Protein AF-A0A535E006-F1 (afdb_monomer)

Foldseek 3Di:
DVPDCLLVVLQVQLVCVVVVNDALVSLQVSLVSLQVVLPPDDFLSNLSSQLSSLSSNCSVPVVSPLSNLLSNLRSQLRPDDPPCNLVSLVVSLVVVLVPDDPVCSVVVLVVCVVCVVVSVVSNPD

Radius of gyration: 14.31 Å; Cα contacts (8 Å, |Δi|>4): 179; chains: 1; bounding box: 31×36×36 Å

Mean predicted aligned error: 2.46 Å

Solvent-accessible surface area (backbone atoms only — not comparable to full-atom values): 6166 Å² total; per-residue (Å²): 110,96,84,54,58,42,30,59,47,4,48,52,36,31,54,35,36,77,71,66,75,49,53,47,68,59,15,36,50,31,10,52,45,4,43,59,65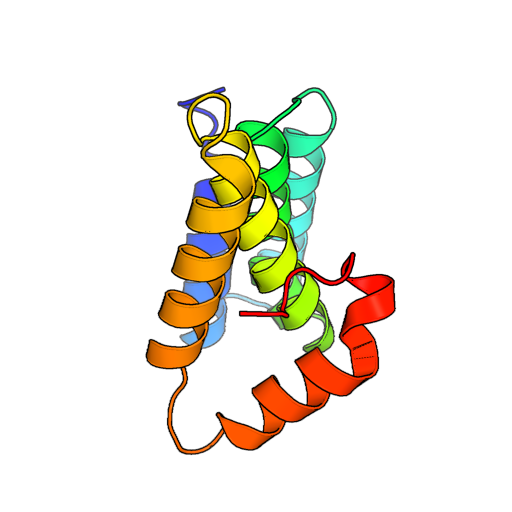,19,67,88,48,62,62,25,66,17,24,42,15,39,10,22,11,22,48,3,30,29,64,72,44,66,79,26,47,60,50,18,55,40,24,40,25,49,13,41,24,49,65,38,59,91,94,35,27,68,60,37,18,28,51,45,37,47,52,54,59,72,68,46,56,78,94,50,36,67,62,52,52,51,49,46,66,76,47,20,75,88,45,73,54,51,73,74,92

pLDDT: mean 97.1, std 3.06, range [76.81, 98.75]

Sequence (125 aa):
QPEDPRPRQAIEQVRAWVRREITMTQARNAAGHANAAARDLSGAARHAAYAAGQAAAVAHVAAHELGAAAYAIKAARAAAPEGGREIAGRLECRWQHDQLPDAIRELVLDDQRLRNDICWSVFDC

Structure (mmCIF, N/CA/C/O backbone):
data_AF-A0A535E006-F1
#
_entry.id   AF-A0A535E006-F1
#
loop_
_atom_site.group_PDB
_atom_site.id
_atom_site.type_symbol
_atom_site.label_atom_id
_atom_site.label_alt_id
_atom_site.label_comp_id
_atom_site.label_asym_id
_atom_site.label_entity_id
_atom_site.label_seq_id
_atom_site.pdbx_PDB_ins_code
_atom_site.Cartn_x
_atom_site.Cartn_y
_atom_site.Cartn_z
_atom_site.occupancy
_atom_site.B_iso_or_equiv
_atom_site.auth_seq_id
_atom_site.auth_comp_id
_atom_site.auth_asym_id
_atom_site.auth_atom_id
_atom_site.pdbx_PDB_model_num
ATOM 1 N N . GLN A 1 1 ? 0.538 15.955 5.932 1.00 76.81 1 GLN A N 1
ATOM 2 C CA . GLN A 1 1 ? -0.557 16.953 5.848 1.00 76.81 1 GLN A CA 1
ATOM 3 C C . GLN A 1 1 ? -1.405 16.640 4.613 1.00 76.81 1 GLN A C 1
ATOM 5 O O . GLN A 1 1 ? -0.875 15.950 3.751 1.00 76.81 1 GLN A O 1
ATOM 10 N N . PRO A 1 2 ? -2.675 17.078 4.517 1.00 77.00 2 PRO A N 1
ATOM 11 C CA . PRO A 1 2 ? -3.555 16.744 3.384 1.00 77.00 2 PRO A CA 1
ATOM 12 C C . PRO A 1 2 ? -2.987 17.126 2.008 1.00 77.00 2 PRO A C 1
ATOM 14 O O . PRO A 1 2 ? -3.139 16.373 1.054 1.00 77.00 2 PRO A O 1
ATOM 17 N N . GLU A 1 3 ? -2.253 18.239 1.949 1.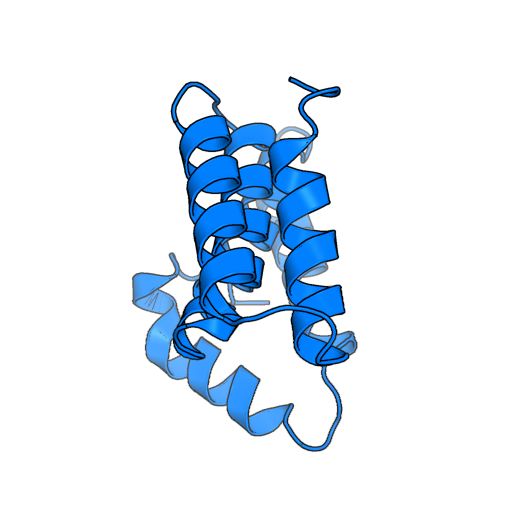00 89.00 3 GLU A N 1
ATOM 18 C CA . GLU A 1 3 ? -1.636 18.773 0.725 1.00 89.00 3 GLU A CA 1
ATOM 19 C C . GLU A 1 3 ? -0.208 18.261 0.474 1.00 89.00 3 GLU A C 1
ATOM 21 O O . GLU A 1 3 ? 0.471 18.732 -0.434 1.00 89.00 3 GLU A O 1
ATOM 26 N N . ASP A 1 4 ? 0.292 17.316 1.279 1.00 94.25 4 ASP A N 1
ATOM 27 C CA . ASP A 1 4 ? 1.617 16.740 1.049 1.00 94.25 4 ASP A CA 1
ATOM 28 C C . ASP A 1 4 ? 1.587 15.874 -0.220 1.00 94.25 4 ASP A C 1
ATOM 30 O O . ASP A 1 4 ? 0.896 14.848 -0.241 1.00 94.25 4 ASP A O 1
ATOM 34 N N . PRO A 1 5 ? 2.328 16.234 -1.281 1.00 96.62 5 PRO A N 1
ATOM 35 C CA . PRO A 1 5 ? 2.217 15.531 -2.548 1.00 96.62 5 PRO A CA 1
ATOM 36 C C . PRO A 1 5 ? 2.938 14.179 -2.527 1.00 96.62 5 PRO A C 1
ATOM 38 O O . PRO A 1 5 ? 2.678 13.348 -3.395 1.00 96.62 5 PRO A O 1
ATOM 41 N N . ARG A 1 6 ? 3.832 13.923 -1.559 1.00 98.00 6 ARG A N 1
ATOM 42 C CA . ARG A 1 6 ? 4.756 12.775 -1.590 1.00 98.00 6 ARG A CA 1
ATOM 43 C C . ARG A 1 6 ? 4.044 11.413 -1.658 1.00 98.00 6 ARG A C 1
ATOM 45 O O . ARG A 1 6 ? 4.457 10.600 -2.486 1.00 98.00 6 ARG A O 1
ATOM 52 N N . PRO A 1 7 ? 2.969 11.130 -0.887 1.00 97.75 7 PRO A N 1
ATOM 53 C CA . PRO A 1 7 ? 2.225 9.875 -1.033 1.00 97.75 7 PRO A CA 1
ATOM 54 C C . PRO A 1 7 ? 1.552 9.730 -2.404 1.00 97.75 7 PRO A C 1
ATOM 56 O O . PRO A 1 7 ? 1.633 8.670 -3.020 1.00 97.75 7 PRO A O 1
ATOM 59 N N . ARG A 1 8 ? 0.923 10.796 -2.920 1.00 97.62 8 ARG A N 1
ATOM 60 C CA . ARG A 1 8 ? 0.274 10.766 -4.241 1.00 97.62 8 ARG A CA 1
ATOM 61 C C . ARG A 1 8 ? 1.298 10.535 -5.351 1.00 97.62 8 ARG A C 1
ATOM 63 O O . ARG A 1 8 ? 1.100 9.659 -6.188 1.00 97.62 8 ARG A O 1
ATOM 70 N N . GLN A 1 9 ? 2.421 11.246 -5.290 1.00 98.31 9 GLN A N 1
ATOM 71 C CA . GLN A 1 9 ? 3.533 11.083 -6.220 1.00 98.31 9 GLN A CA 1
ATOM 72 C C . GLN A 1 9 ? 4.084 9.655 -6.201 1.00 98.31 9 GLN A C 1
ATOM 74 O O . GLN A 1 9 ? 4.374 9.118 -7.259 1.00 98.31 9 GLN A O 1
ATOM 79 N N . ALA A 1 10 ? 4.189 8.990 -5.046 1.00 98.62 10 ALA A N 1
ATOM 80 C CA . ALA A 1 10 ? 4.618 7.590 -5.007 1.00 98.62 10 ALA A CA 1
ATOM 81 C C . ALA A 1 10 ? 3.678 6.665 -5.812 1.00 98.62 10 ALA A C 1
ATOM 83 O O . ALA A 1 10 ? 4.152 5.847 -6.603 1.00 98.62 10 ALA A O 1
ATOM 84 N N . ILE A 1 11 ? 2.356 6.848 -5.698 1.00 98.44 11 ILE A N 1
ATOM 85 C CA . ILE A 1 11 ? 1.368 6.097 -6.497 1.00 98.44 11 ILE A CA 1
ATOM 86 C C . ILE A 1 11 ? 1.460 6.436 -7.993 1.00 98.44 11 ILE A C 1
ATOM 88 O O . ILE A 1 11 ? 1.346 5.559 -8.851 1.00 98.44 11 ILE A O 1
ATOM 92 N N . GLU A 1 12 ? 1.671 7.701 -8.339 1.00 98.56 12 GLU A N 1
ATOM 93 C CA . GLU A 1 12 ? 1.852 8.114 -9.734 1.00 98.56 12 GLU A CA 1
ATOM 94 C C . GLU A 1 12 ? 3.121 7.499 -10.338 1.00 98.56 12 GLU A C 1
ATOM 96 O O . GLU A 1 12 ? 3.080 6.969 -11.450 1.00 98.56 12 GLU A O 1
ATOM 101 N N . GLN A 1 13 ? 4.221 7.493 -9.583 1.00 98.56 13 GLN A N 1
ATOM 102 C CA . GLN A 1 13 ? 5.515 6.974 -10.021 1.00 98.56 13 GLN A CA 1
ATOM 103 C C . GLN A 1 13 ? 5.492 5.449 -10.174 1.00 98.56 13 GLN A C 1
ATOM 105 O O . GLN A 1 13 ? 5.987 4.945 -11.178 1.00 98.56 13 GLN A O 1
ATOM 110 N N . VAL A 1 14 ? 4.852 4.687 -9.273 1.00 98.44 14 VAL A N 1
ATOM 111 C CA . VAL A 1 14 ? 4.709 3.232 -9.497 1.00 98.44 14 VAL A CA 1
ATOM 112 C C . VAL A 1 14 ? 3.899 2.934 -10.756 1.00 98.44 14 VAL A C 1
ATOM 114 O O . VAL A 1 14 ? 4.268 2.061 -11.537 1.00 98.44 14 VAL A O 1
ATOM 117 N N . ARG A 1 15 ? 2.832 3.699 -11.016 1.00 98.44 15 ARG A N 1
ATOM 118 C CA . ARG A 1 15 ? 2.026 3.540 -12.233 1.00 98.44 15 ARG A CA 1
ATOM 119 C C . ARG A 1 15 ? 2.824 3.899 -13.490 1.00 98.44 15 ARG A C 1
ATOM 121 O O . ARG A 1 15 ? 2.712 3.196 -14.489 1.00 98.44 15 ARG A O 1
ATOM 128 N N . ALA A 1 16 ? 3.638 4.952 -13.441 1.00 98.69 16 ALA A N 1
ATOM 129 C CA . ALA A 1 16 ? 4.551 5.314 -14.525 1.00 98.69 16 ALA A CA 1
ATOM 130 C C . ALA A 1 16 ? 5.614 4.230 -14.767 1.00 98.69 16 ALA A C 1
ATOM 132 O O . ALA A 1 16 ? 5.915 3.896 -15.912 1.00 98.69 16 ALA A O 1
ATOM 133 N N . TRP A 1 17 ? 6.129 3.608 -13.703 1.00 98.56 17 TRP A N 1
ATOM 134 C CA . TRP A 1 17 ? 7.066 2.490 -13.813 1.00 98.56 17 TRP A CA 1
ATOM 135 C C . TRP A 1 17 ? 6.429 1.262 -14.475 1.00 98.56 17 TRP A C 1
ATOM 137 O O . TRP A 1 17 ? 7.027 0.691 -15.384 1.00 98.56 17 TRP A O 1
ATOM 147 N N . VAL A 1 18 ? 5.187 0.908 -14.115 1.00 97.69 18 VAL A N 1
ATOM 148 C CA . VAL A 1 18 ? 4.425 -0.168 -14.784 1.00 97.69 18 VAL A CA 1
ATOM 149 C C . VAL A 1 18 ? 4.264 0.111 -16.285 1.00 97.69 18 VAL A C 1
ATOM 151 O O . VAL A 1 18 ? 4.374 -0.805 -17.099 1.00 97.69 18 VAL A O 1
ATOM 154 N N . ARG A 1 19 ? 4.074 1.381 -16.670 1.00 98.50 19 ARG A N 1
ATOM 155 C CA . ARG A 1 19 ? 4.026 1.828 -18.076 1.00 98.50 19 ARG A CA 1
ATOM 156 C C . ARG A 1 19 ? 5.403 1.976 -18.741 1.00 98.50 19 ARG A C 1
ATOM 158 O O . ARG A 1 19 ? 5.464 2.320 -19.915 1.00 98.50 19 ARG A O 1
ATOM 165 N N . ARG A 1 20 ? 6.498 1.677 -18.030 1.00 98.31 20 ARG A N 1
ATOM 166 C CA . ARG A 1 20 ? 7.898 1.796 -18.487 1.00 98.31 20 ARG A CA 1
ATOM 167 C C . ARG A 1 20 ? 8.341 3.228 -18.820 1.00 98.31 20 ARG A C 1
ATOM 169 O O .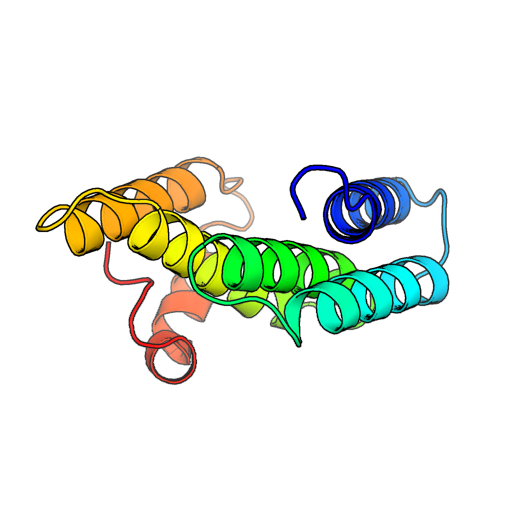 ARG A 1 20 ? 9.266 3.421 -19.601 1.00 98.31 20 ARG A O 1
ATOM 176 N N . GLU A 1 21 ? 7.709 4.228 -18.213 1.00 98.69 21 GLU A N 1
ATOM 177 C CA . GLU A 1 21 ? 8.014 5.654 -18.429 1.00 98.69 21 GLU A CA 1
ATOM 178 C C . GLU A 1 21 ? 9.184 6.148 -17.565 1.00 98.69 21 GLU A C 1
ATOM 180 O O . GLU A 1 21 ? 9.819 7.152 -17.880 1.00 98.69 21 GLU A O 1
ATOM 185 N N . ILE A 1 22 ? 9.473 5.446 -16.467 1.00 98.62 22 ILE A N 1
ATOM 186 C CA . ILE A 1 22 ? 10.536 5.788 -15.520 1.00 98.62 22 ILE A CA 1
ATOM 187 C C . ILE A 1 22 ? 11.349 4.551 -15.141 1.00 98.62 22 ILE A C 1
ATOM 189 O O . ILE A 1 22 ? 10.921 3.407 -15.299 1.00 98.62 22 ILE A O 1
ATOM 193 N N . THR A 1 23 ? 12.519 4.786 -14.560 1.00 98.69 23 THR A N 1
ATOM 194 C CA . THR A 1 23 ? 13.382 3.739 -14.008 1.00 98.69 23 THR A CA 1
ATOM 195 C C . THR A 1 23 ? 12.881 3.230 -12.655 1.00 98.69 23 THR A C 1
ATOM 197 O O . THR A 1 23 ? 12.207 3.941 -11.905 1.00 98.69 23 THR A O 1
ATOM 200 N N . MET A 1 24 ? 13.301 2.015 -12.286 1.00 98.31 24 MET A N 1
ATOM 201 C CA . MET A 1 24 ? 13.110 1.479 -10.931 1.00 98.31 24 MET A CA 1
ATOM 202 C C . MET A 1 24 ? 13.621 2.452 -9.858 1.00 98.31 24 MET A C 1
ATOM 204 O O . MET A 1 24 ? 12.936 2.699 -8.869 1.00 98.31 24 MET A O 1
ATOM 208 N N . THR A 1 25 ? 14.798 3.048 -10.069 1.00 98.62 25 THR A N 1
ATOM 209 C CA . THR A 1 25 ? 15.409 3.982 -9.114 1.00 98.62 25 THR A CA 1
ATOM 210 C C . THR A 1 25 ? 14.536 5.215 -8.880 1.00 98.62 25 THR A C 1
ATOM 212 O O . THR A 1 25 ? 14.394 5.646 -7.738 1.00 98.62 25 THR A O 1
ATOM 215 N N . GLN A 1 26 ? 13.902 5.764 -9.921 1.00 98.62 26 GLN A N 1
ATOM 216 C CA . GLN A 1 26 ? 12.969 6.888 -9.770 1.00 98.62 26 GLN A CA 1
ATOM 217 C C . GLN A 1 26 ? 11.746 6.502 -8.924 1.00 98.62 26 GLN A C 1
ATOM 219 O O . GLN A 1 26 ? 11.404 7.234 -7.993 1.00 98.62 26 GLN A O 1
ATOM 224 N N . ALA A 1 27 ? 11.147 5.330 -9.169 1.00 98.56 27 ALA A N 1
ATOM 225 C CA . ALA A 1 27 ? 10.050 4.814 -8.345 1.00 98.56 27 ALA A CA 1
ATOM 226 C C . ALA A 1 27 ? 10.482 4.595 -6.882 1.00 98.56 27 ALA A C 1
ATOM 228 O O . ALA A 1 27 ? 9.818 5.054 -5.951 1.00 98.56 27 ALA A O 1
ATOM 229 N N . ARG A 1 28 ? 11.650 3.978 -6.664 1.00 98.50 28 ARG A N 1
ATOM 230 C CA . ARG A 1 28 ? 12.210 3.741 -5.325 1.00 98.50 28 ARG A CA 1
ATOM 231 C C . ARG A 1 28 ? 12.512 5.041 -4.573 1.00 98.50 28 ARG A C 1
ATOM 233 O O . ARG A 1 28 ? 12.293 5.112 -3.365 1.00 98.50 28 ARG A O 1
ATOM 240 N N . ASN A 1 29 ? 12.984 6.080 -5.255 1.00 98.69 29 ASN A N 1
ATOM 241 C CA . ASN A 1 29 ? 13.199 7.385 -4.628 1.00 98.69 29 ASN A CA 1
ATOM 242 C C . ASN A 1 29 ? 11.869 8.006 -4.173 1.00 98.69 29 ASN A C 1
ATOM 244 O O . ASN A 1 29 ? 11.778 8.505 -3.051 1.00 98.69 29 ASN A O 1
ATOM 248 N N . ALA A 1 30 ? 10.813 7.899 -4.988 1.00 98.62 30 ALA A N 1
ATOM 249 C CA . ALA A 1 30 ? 9.472 8.335 -4.599 1.00 98.62 30 ALA A CA 1
ATOM 250 C C . ALA A 1 30 ? 8.934 7.553 -3.386 1.00 98.62 30 ALA A C 1
ATOM 252 O O . ALA A 1 30 ? 8.360 8.156 -2.476 1.00 98.62 30 ALA A O 1
ATOM 253 N N . ALA A 1 31 ? 9.205 6.244 -3.308 1.00 98.50 31 ALA A N 1
ATOM 254 C CA . ALA A 1 31 ? 8.920 5.440 -2.119 1.00 98.50 31 ALA A CA 1
ATOM 255 C C . ALA A 1 31 ? 9.606 6.005 -0.863 1.00 98.50 31 ALA A C 1
ATOM 257 O O . ALA A 1 31 ? 8.976 6.171 0.183 1.00 98.50 31 ALA A O 1
ATOM 258 N N . GLY A 1 32 ? 10.892 6.356 -0.973 1.00 98.44 32 GLY A N 1
ATOM 259 C CA . GLY A 1 32 ? 11.656 6.994 0.100 1.00 98.44 32 GLY A CA 1
ATOM 260 C C . GLY A 1 32 ? 11.039 8.314 0.570 1.00 98.44 32 GLY A C 1
ATOM 261 O O . GLY A 1 32 ? 10.923 8.542 1.775 1.00 98.44 32 GLY A O 1
ATOM 262 N N . HIS A 1 33 ? 10.577 9.155 -0.359 1.00 98.38 33 HIS A N 1
ATOM 263 C CA . HIS A 1 33 ? 9.904 10.414 -0.033 1.00 98.38 33 HIS A CA 1
ATOM 264 C C . HIS A 1 33 ? 8.572 10.203 0.698 1.00 98.38 33 HIS A C 1
ATOM 266 O O . HIS A 1 33 ? 8.323 10.879 1.699 1.00 98.38 33 HIS A O 1
ATOM 272 N N . ALA A 1 34 ? 7.738 9.256 0.256 1.00 98.12 34 ALA A N 1
ATOM 273 C CA . ALA A 1 34 ? 6.491 8.915 0.946 1.00 98.12 34 ALA A CA 1
ATOM 274 C C . ALA A 1 34 ? 6.753 8.350 2.355 1.00 98.12 34 ALA A C 1
ATOM 276 O O . ALA A 1 34 ? 6.115 8.765 3.323 1.00 98.12 34 ALA A O 1
ATOM 277 N N . ASN A 1 35 ? 7.768 7.494 2.506 1.00 97.75 35 ASN A N 1
ATOM 278 C CA . ASN A 1 35 ? 8.181 6.974 3.8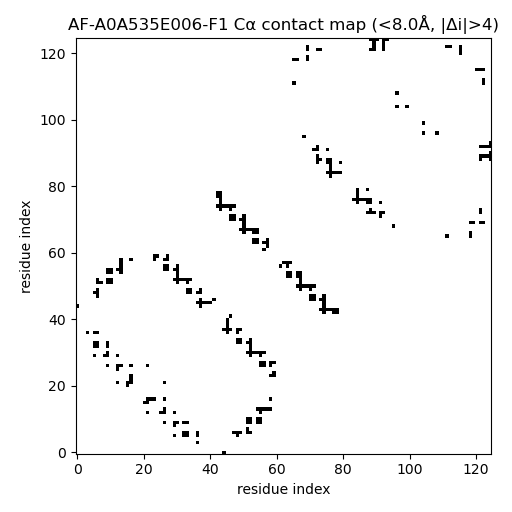11 1.00 97.75 35 ASN A CA 1
ATOM 279 C C . ASN A 1 35 ? 8.694 8.079 4.743 1.00 97.75 35 ASN A C 1
ATOM 281 O O . ASN A 1 35 ? 8.408 8.053 5.939 1.00 97.75 35 ASN A O 1
ATOM 285 N N . ALA A 1 36 ? 9.433 9.060 4.217 1.00 97.69 36 ALA A N 1
ATOM 286 C CA . ALA A 1 36 ? 9.860 10.227 4.982 1.00 97.69 36 ALA A CA 1
ATOM 287 C C . ALA A 1 36 ? 8.662 11.086 5.421 1.00 97.69 36 ALA A C 1
ATOM 289 O O . ALA A 1 36 ? 8.643 11.552 6.556 1.00 97.69 36 ALA A O 1
ATOM 290 N N . ALA A 1 37 ? 7.641 11.236 4.569 1.00 96.50 37 ALA A N 1
ATOM 291 C CA . ALA A 1 37 ? 6.403 11.943 4.906 1.00 96.50 37 ALA A CA 1
ATOM 292 C C . ALA A 1 37 ? 5.630 11.289 6.060 1.00 96.50 37 ALA A C 1
ATOM 294 O O . ALA A 1 37 ? 4.975 11.978 6.836 1.00 96.50 37 ALA A O 1
ATOM 295 N N . ALA A 1 38 ? 5.718 9.963 6.187 1.00 96.62 38 ALA A N 1
ATOM 296 C CA . ALA A 1 38 ? 5.024 9.200 7.218 1.00 96.62 38 ALA A CA 1
ATOM 297 C C . ALA A 1 38 ? 5.654 9.318 8.621 1.00 96.62 38 ALA A C 1
ATOM 299 O O . ALA A 1 38 ? 4.966 9.054 9.614 1.00 96.62 38 ALA A O 1
ATOM 300 N N . ARG A 1 39 ? 6.946 9.681 8.718 1.00 94.31 39 ARG A N 1
ATOM 301 C CA . ARG A 1 39 ? 7.742 9.595 9.962 1.00 94.31 39 ARG A CA 1
ATOM 302 C C . ARG A 1 39 ? 7.109 10.361 11.119 1.00 94.31 39 ARG A C 1
ATOM 304 O O . ARG A 1 39 ? 6.901 9.775 12.179 1.00 94.31 39 ARG A O 1
ATOM 311 N N . ASP A 1 40 ? 6.705 11.602 10.879 1.00 93.19 40 ASP A N 1
ATOM 312 C CA . ASP A 1 40 ? 6.219 12.504 11.932 1.00 93.19 40 ASP A CA 1
ATOM 313 C C . ASP A 1 40 ? 4.688 12.487 12.093 1.00 93.19 40 ASP A C 1
ATOM 315 O O . ASP A 1 40 ? 4.126 13.217 12.905 1.00 93.19 40 ASP A O 1
ATOM 319 N N . LEU A 1 41 ? 3.988 11.655 11.315 1.00 96.12 41 LEU A N 1
ATOM 320 C CA . LEU A 1 41 ? 2.528 11.540 11.350 1.00 96.12 41 LEU A CA 1
ATOM 321 C C . LEU A 1 41 ? 2.069 10.451 12.320 1.00 96.12 41 LEU A C 1
ATOM 323 O O . LEU A 1 41 ? 2.856 9.644 12.789 1.00 96.12 41 LEU A O 1
ATOM 327 N N . SER A 1 42 ? 0.770 10.362 12.583 1.00 96.50 42 SER A N 1
ATOM 328 C CA . SER A 1 42 ? 0.159 9.245 13.311 1.00 96.50 42 SER A CA 1
ATOM 329 C C . SER A 1 42 ? -1.177 8.849 12.669 1.00 96.50 42 SER A C 1
ATOM 331 O O . SER A 1 42 ? -1.664 9.518 11.752 1.00 96.50 42 SER A O 1
ATOM 333 N N . GLY A 1 43 ? -1.739 7.715 13.097 1.00 96.50 43 GLY A N 1
ATOM 334 C CA . GLY A 1 43 ? -3.042 7.231 12.630 1.00 96.50 43 GLY A CA 1
ATOM 335 C C . GLY A 1 43 ? -3.121 6.997 11.117 1.00 96.50 43 GLY A C 1
ATOM 336 O O . GLY A 1 43 ? -2.156 6.559 10.483 1.00 96.50 43 GLY A O 1
ATOM 337 N N . ALA A 1 44 ? -4.289 7.291 10.540 1.00 97.25 44 ALA A N 1
ATOM 338 C CA . ALA A 1 44 ? -4.603 7.003 9.142 1.00 97.25 44 ALA A CA 1
ATOM 339 C C . ALA A 1 44 ? -3.614 7.641 8.157 1.00 97.25 44 ALA A C 1
ATOM 341 O O . ALA A 1 44 ? -3.163 6.979 7.226 1.00 97.25 44 ALA A O 1
ATOM 342 N N . ALA A 1 45 ? -3.208 8.893 8.396 1.00 96.94 45 ALA A N 1
ATOM 343 C CA . ALA A 1 45 ? -2.301 9.613 7.505 1.00 96.94 45 ALA A CA 1
ATOM 344 C C . ALA A 1 45 ? -0.912 8.955 7.423 1.00 96.94 45 ALA A C 1
ATOM 346 O O . ALA A 1 45 ? -0.355 8.825 6.332 1.00 96.94 45 ALA A O 1
ATOM 347 N N . ARG A 1 46 ? -0.369 8.481 8.557 1.00 97.81 46 ARG A N 1
ATOM 348 C CA . ARG A 1 46 ? 0.897 7.727 8.583 1.00 97.81 46 ARG A CA 1
ATOM 349 C C . ARG A 1 46 ? 0.776 6.433 7.782 1.00 97.81 46 ARG A C 1
ATOM 351 O O . ARG A 1 46 ? 1.648 6.125 6.975 1.00 97.81 46 ARG A O 1
ATOM 358 N N . HIS A 1 47 ? -0.287 5.668 8.015 1.00 98.44 47 HIS A N 1
ATOM 359 C CA . HIS A 1 47 ? -0.477 4.379 7.355 1.00 98.44 47 HIS A CA 1
ATOM 360 C C . HIS A 1 47 ? -0.711 4.528 5.849 1.00 98.44 47 HIS A C 1
ATOM 362 O O . HIS A 1 47 ? -0.095 3.799 5.082 1.00 98.44 47 HIS A O 1
ATOM 368 N N . ALA A 1 48 ? -1.486 5.524 5.416 1.00 98.12 48 ALA A N 1
ATOM 369 C CA . ALA A 1 48 ? -1.680 5.818 3.998 1.00 98.12 48 ALA A CA 1
ATOM 370 C C . ALA A 1 48 ? -0.363 6.201 3.298 1.00 98.12 48 ALA A C 1
ATOM 372 O O . ALA A 1 48 ? -0.078 5.723 2.201 1.00 98.12 48 ALA A O 1
ATOM 373 N N . ALA A 1 49 ? 0.479 7.014 3.948 1.00 98.19 49 ALA A N 1
ATOM 374 C CA . ALA A 1 49 ? 1.789 7.376 3.411 1.00 98.19 49 ALA A CA 1
ATOM 375 C C . ALA A 1 49 ? 2.732 6.164 3.303 1.00 98.19 49 ALA A C 1
ATOM 377 O O . ALA A 1 49 ? 3.396 6.003 2.278 1.00 98.19 49 ALA A O 1
ATOM 378 N N . TYR A 1 50 ? 2.748 5.276 4.304 1.00 98.62 50 TYR A N 1
ATOM 379 C CA . TYR A 1 50 ? 3.495 4.019 4.208 1.00 98.62 50 TYR A CA 1
ATOM 380 C C . TYR A 1 50 ? 2.949 3.094 3.121 1.00 98.62 50 TYR A C 1
ATOM 382 O O . TYR A 1 50 ? 3.746 2.537 2.376 1.00 98.62 50 TYR A O 1
ATOM 390 N N . ALA A 1 51 ? 1.629 2.962 2.976 1.00 98.69 51 ALA A N 1
A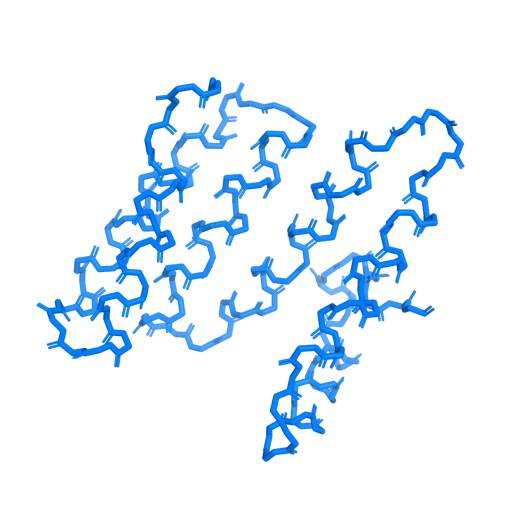TOM 391 C CA . ALA A 1 51 ? 1.027 2.147 1.921 1.00 98.69 51 ALA A CA 1
ATOM 392 C C . ALA A 1 51 ? 1.483 2.614 0.529 1.00 98.69 51 ALA A C 1
ATOM 394 O O . ALA A 1 51 ? 1.948 1.813 -0.280 1.00 98.69 51 ALA A O 1
ATOM 395 N N . ALA A 1 52 ? 1.448 3.928 0.283 1.00 98.62 52 ALA A N 1
ATOM 396 C CA . ALA A 1 52 ? 1.926 4.515 -0.965 1.00 98.62 52 ALA A CA 1
ATOM 397 C C . ALA A 1 52 ? 3.434 4.309 -1.184 1.00 98.62 52 ALA A C 1
ATOM 399 O O . ALA A 1 52 ? 3.865 3.989 -2.293 1.00 98.62 52 ALA A O 1
ATOM 400 N N . GLY A 1 53 ? 4.240 4.455 -0.127 1.00 98.62 53 GLY A N 1
ATOM 401 C CA . GLY A 1 53 ? 5.675 4.190 -0.183 1.00 98.62 53 GLY A CA 1
ATOM 402 C C . GLY A 1 53 ? 5.988 2.733 -0.529 1.00 98.62 53 GLY A C 1
ATOM 403 O O . GLY A 1 53 ? 6.805 2.470 -1.407 1.00 98.62 53 GLY A O 1
ATOM 404 N N . GLN A 1 54 ? 5.299 1.785 0.106 1.00 98.62 54 GLN A N 1
ATOM 405 C CA . GLN A 1 54 ? 5.440 0.356 -0.177 1.00 98.62 54 GLN A CA 1
ATOM 406 C C . GLN A 1 54 ? 5.027 0.025 -1.616 1.00 98.62 54 GLN A C 1
ATOM 408 O O . GLN A 1 54 ? 5.773 -0.652 -2.317 1.00 98.62 54 GLN A O 1
ATOM 413 N N . ALA A 1 55 ? 3.915 0.588 -2.104 1.00 98.62 55 ALA A N 1
ATOM 414 C CA . ALA A 1 55 ? 3.487 0.406 -3.489 1.00 98.62 55 ALA A CA 1
ATOM 415 C C . ALA A 1 55 ? 4.583 0.836 -4.480 1.00 98.62 55 ALA A C 1
ATOM 417 O O . ALA A 1 55 ? 4.935 0.082 -5.381 1.00 98.62 55 ALA A O 1
ATOM 418 N N . ALA A 1 56 ? 5.203 2.003 -4.278 1.00 98.62 56 ALA A N 1
ATOM 419 C CA . ALA A 1 56 ? 6.318 2.454 -5.114 1.00 98.62 56 ALA A CA 1
ATOM 420 C C . ALA A 1 56 ? 7.589 1.603 -4.988 1.00 98.62 56 ALA A C 1
ATOM 422 O O . ALA A 1 56 ? 8.334 1.461 -5.960 1.00 98.62 56 ALA A O 1
ATOM 423 N N . ALA A 1 57 ? 7.824 0.990 -3.829 1.00 98.56 57 ALA A N 1
ATOM 424 C CA . ALA A 1 57 ? 8.962 0.108 -3.608 1.00 98.56 57 ALA A CA 1
ATOM 425 C C . ALA A 1 57 ? 8.831 -1.260 -4.313 1.00 98.56 57 ALA A C 1
ATOM 427 O O . ALA A 1 57 ? 9.853 -1.923 -4.504 1.00 98.56 57 ALA A O 1
ATOM 428 N N . VAL A 1 58 ? 7.636 -1.651 -4.783 1.00 98.06 58 VAL A N 1
ATOM 429 C CA . VAL A 1 58 ? 7.425 -2.871 -5.596 1.00 98.06 58 VAL A CA 1
ATOM 430 C C . VAL A 1 58 ? 8.318 -2.889 -6.837 1.00 98.06 58 VAL A C 1
ATOM 432 O O . VAL A 1 58 ? 8.824 -3.945 -7.213 1.00 98.06 58 VAL A O 1
ATOM 435 N N . ALA A 1 59 ? 8.588 -1.719 -7.428 1.00 97.69 59 ALA A N 1
ATOM 436 C CA . ALA A 1 59 ? 9.494 -1.588 -8.568 1.00 97.69 59 ALA A CA 1
ATOM 437 C C . ALA A 1 59 ? 10.908 -2.125 -8.278 1.00 97.69 59 ALA A C 1
ATOM 439 O O . ALA A 1 59 ? 11.595 -2.581 -9.190 1.00 97.69 59 ALA A O 1
ATOM 440 N N . HIS A 1 60 ? 11.354 -2.046 -7.019 1.00 97.44 60 HIS A N 1
ATOM 441 C CA . HIS A 1 60 ? 12.645 -2.557 -6.565 1.00 97.44 60 HIS A CA 1
ATOM 442 C C . HIS A 1 60 ? 12.570 -4.048 -6.217 1.00 97.44 60 HIS A C 1
ATOM 444 O O . HIS A 1 60 ? 13.424 -4.807 -6.669 1.00 97.44 60 HIS A O 1
ATOM 450 N N . VAL A 1 61 ? 11.571 -4.462 -5.425 1.00 97.00 61 VAL A N 1
ATOM 451 C CA . VAL A 1 61 ? 11.349 -5.864 -5.027 1.00 97.00 61 VAL A CA 1
ATOM 452 C C . VAL A 1 61 ? 9.854 -6.122 -4.822 1.00 97.00 61 VAL A C 1
ATOM 454 O O . VAL A 1 61 ? 9.206 -5.425 -4.042 1.00 97.00 61 VAL A O 1
ATOM 457 N N . ALA A 1 62 ? 9.325 -7.175 -5.453 1.00 93.88 62 ALA A N 1
ATOM 458 C CA . ALA A 1 62 ? 7.895 -7.499 -5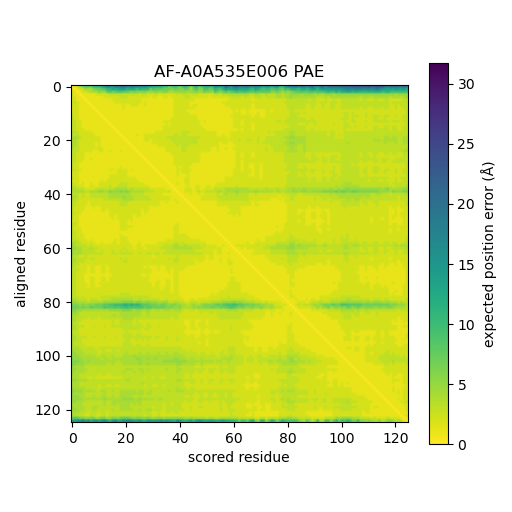.445 1.00 93.88 62 ALA A CA 1
ATOM 459 C C . ALA A 1 62 ? 7.294 -7.683 -4.039 1.00 93.88 62 ALA A C 1
ATOM 461 O O . ALA A 1 62 ? 6.160 -7.280 -3.818 1.00 93.88 62 ALA A O 1
ATOM 462 N N . ALA A 1 63 ? 8.067 -8.193 -3.072 1.00 94.12 63 ALA A N 1
ATOM 463 C CA . ALA A 1 63 ? 7.624 -8.442 -1.693 1.00 94.12 63 ALA A CA 1
ATOM 464 C C . ALA A 1 63 ? 7.093 -7.198 -0.945 1.00 94.12 63 ALA A C 1
ATOM 466 O O . ALA A 1 63 ? 6.471 -7.331 0.106 1.00 94.12 63 ALA A O 1
ATOM 467 N N . HIS A 1 64 ? 7.323 -5.987 -1.464 1.00 97.31 64 HIS A N 1
ATOM 468 C CA . HIS A 1 64 ? 6.707 -4.769 -0.939 1.00 97.31 64 HIS A CA 1
ATOM 469 C C . HIS A 1 64 ? 5.181 -4.701 -1.155 1.00 97.31 64 HIS A C 1
ATOM 471 O O . HIS A 1 64 ? 4.525 -3.872 -0.522 1.00 97.31 64 HIS A O 1
ATOM 477 N N . GLU A 1 65 ? 4.602 -5.568 -1.991 1.00 95.62 65 GLU A N 1
ATOM 478 C CA . GLU A 1 65 ? 3.153 -5.630 -2.225 1.00 95.62 65 GLU A CA 1
ATOM 479 C C . GLU A 1 65 ? 2.360 -5.914 -0.935 1.00 95.62 65 GLU A C 1
ATOM 481 O O . GLU A 1 65 ? 1.430 -5.161 -0.631 1.00 95.62 65 GLU A O 1
ATOM 486 N N . LEU A 1 66 ? 2.827 -6.850 -0.090 1.00 97.38 66 LEU A N 1
ATOM 487 C CA . LEU A 1 66 ? 2.188 -7.148 1.198 1.00 97.38 66 LEU A CA 1
ATOM 488 C C . LEU A 1 66 ? 2.160 -5.915 2.097 1.00 97.38 66 LEU A C 1
ATOM 490 O O . LEU A 1 66 ? 1.153 -5.604 2.728 1.00 97.38 66 LEU A O 1
ATOM 494 N N . GLY A 1 67 ? 3.272 -5.177 2.134 1.00 97.88 67 GLY A N 1
ATOM 495 C CA . GLY A 1 67 ? 3.367 -3.938 2.893 1.00 97.88 67 GLY A CA 1
ATOM 496 C C . GLY A 1 67 ? 2.371 -2.891 2.397 1.00 97.88 67 GLY A C 1
ATOM 497 O O . GLY A 1 67 ? 1.746 -2.213 3.213 1.00 97.88 67 GLY A O 1
ATOM 498 N N . ALA A 1 68 ? 2.196 -2.764 1.079 1.00 98.38 68 ALA A N 1
ATOM 499 C CA . ALA A 1 68 ? 1.245 -1.825 0.494 1.00 98.38 68 ALA A CA 1
ATOM 500 C C . ALA A 1 68 ? -0.193 -2.159 0.919 1.00 98.38 68 ALA A C 1
ATOM 502 O O . ALA A 1 68 ? -0.889 -1.292 1.453 1.00 98.38 68 ALA A O 1
ATOM 503 N N . ALA A 1 69 ? -0.590 -3.425 0.770 1.00 98.44 69 ALA A N 1
ATOM 504 C CA . ALA A 1 69 ? -1.905 -3.931 1.150 1.00 98.44 69 ALA A CA 1
ATOM 505 C C . ALA A 1 69 ? -2.166 -3.800 2.665 1.00 98.44 69 ALA A C 1
ATOM 507 O O . ALA A 1 69 ? -3.158 -3.201 3.095 1.00 98.44 69 ALA A O 1
ATOM 508 N N . ALA A 1 70 ? -1.224 -4.259 3.496 1.00 98.69 70 ALA A N 1
ATOM 509 C CA . ALA A 1 70 ? -1.358 -4.261 4.950 1.00 98.69 70 ALA A CA 1
ATOM 510 C C . ALA A 1 70 ? -1.450 -2.847 5.542 1.00 98.69 70 ALA A C 1
ATOM 512 O O . ALA A 1 70 ? -2.275 -2.578 6.422 1.00 98.69 70 ALA A O 1
ATOM 513 N N . TYR A 1 71 ? -0.622 -1.908 5.068 1.00 98.75 71 TYR A N 1
ATOM 514 C CA . TYR A 1 71 ? -0.701 -0.525 5.535 1.00 98.75 71 TYR A CA 1
ATOM 515 C C . TYR A 1 71 ? -1.966 0.185 5.050 1.00 98.75 71 TYR A C 1
ATOM 517 O O . TYR A 1 71 ? -2.496 1.001 5.806 1.00 98.75 71 TYR A O 1
ATOM 525 N N . ALA A 1 72 ? -2.488 -0.135 3.862 1.00 98.69 72 ALA A N 1
ATOM 526 C CA . ALA A 1 72 ? -3.775 0.390 3.408 1.00 98.69 72 ALA A CA 1
ATOM 527 C C . ALA A 1 72 ? -4.919 -0.068 4.333 1.00 98.69 72 ALA A C 1
ATOM 529 O O . ALA A 1 72 ? -5.687 0.768 4.813 1.00 98.69 72 ALA A O 1
ATOM 530 N N . ILE A 1 73 ? -4.940 -1.347 4.728 1.00 98.75 73 ILE A N 1
ATOM 531 C CA . ILE A 1 73 ? -5.899 -1.867 5.719 1.00 98.75 73 ILE A CA 1
ATOM 532 C C . ILE A 1 73 ? -5.752 -1.136 7.0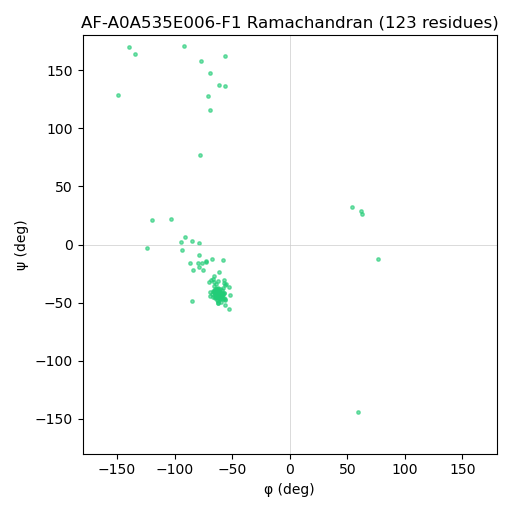60 1.00 98.75 73 ILE A C 1
ATOM 534 O O . ILE A 1 73 ? -6.743 -0.708 7.655 1.00 98.75 73 ILE A O 1
ATOM 538 N N . LYS A 1 74 ? -4.524 -0.909 7.540 1.00 98.62 74 LYS A N 1
ATOM 539 C CA . LYS A 1 74 ? -4.292 -0.131 8.773 1.00 98.62 74 LYS A CA 1
ATOM 540 C C . LYS A 1 74 ? -4.741 1.324 8.648 1.00 98.62 74 LYS A C 1
ATOM 542 O O . LYS A 1 74 ? -5.211 1.886 9.636 1.00 98.62 74 LYS A O 1
ATOM 547 N N . ALA A 1 75 ? -4.626 1.927 7.466 1.00 98.50 75 ALA A N 1
ATOM 548 C CA . ALA A 1 75 ? -5.134 3.268 7.209 1.00 98.50 75 ALA A CA 1
ATOM 549 C C . ALA A 1 75 ? -6.663 3.307 7.314 1.00 98.50 75 ALA A C 1
ATOM 551 O O . ALA A 1 75 ? -7.185 4.157 8.033 1.00 98.50 75 ALA A O 1
ATOM 552 N N . ALA A 1 76 ? -7.362 2.342 6.705 1.00 98.56 76 ALA A N 1
ATOM 553 C CA . ALA A 1 76 ? -8.814 2.204 6.812 1.00 98.56 76 ALA A CA 1
ATOM 554 C C . ALA A 1 76 ? -9.264 1.988 8.268 1.00 98.56 76 ALA A C 1
ATOM 556 O O . ALA A 1 76 ? -10.138 2.701 8.762 1.00 98.56 76 ALA A O 1
ATOM 557 N N . ARG A 1 77 ? -8.603 1.079 9.004 1.00 98.44 77 ARG A N 1
ATOM 558 C CA . ARG A 1 77 ? -8.864 0.847 10.439 1.00 98.44 77 ARG A CA 1
ATOM 559 C C . ARG A 1 77 ? -8.691 2.120 11.270 1.00 98.44 77 ARG A C 1
ATOM 561 O O . ARG A 1 77 ? -9.478 2.364 12.176 1.00 98.44 77 ARG A O 1
ATOM 568 N N . ALA A 1 78 ? -7.659 2.915 10.987 1.00 98.00 78 ALA A N 1
ATOM 569 C CA . ALA A 1 78 ? -7.357 4.135 11.733 1.00 98.00 78 ALA A CA 1
ATOM 570 C C . ALA A 1 78 ? -8.233 5.338 11.341 1.00 98.00 78 ALA A C 1
ATOM 572 O O . ALA A 1 78 ? -8.297 6.298 12.104 1.00 98.00 78 ALA A O 1
ATOM 573 N N . ALA A 1 79 ? -8.869 5.310 10.168 1.00 97.81 79 ALA A N 1
ATOM 574 C CA . ALA A 1 79 ? -9.811 6.336 9.719 1.00 97.81 79 ALA A CA 1
ATOM 575 C C . ALA A 1 79 ? -11.251 6.071 10.194 1.00 97.81 79 ALA A C 1
ATOM 577 O O . ALA A 1 79 ? -12.091 6.967 10.140 1.00 97.81 79 ALA A O 1
ATOM 578 N N . ALA A 1 80 ? -11.544 4.845 10.635 1.00 97.94 80 ALA A N 1
ATOM 579 C CA . ALA A 1 80 ? -12.874 4.449 11.068 1.00 97.94 80 ALA A CA 1
ATOM 580 C C . ALA A 1 80 ? -13.294 5.139 12.384 1.00 97.94 80 ALA A C 1
ATOM 582 O O . ALA A 1 80 ? -12.449 5.350 13.261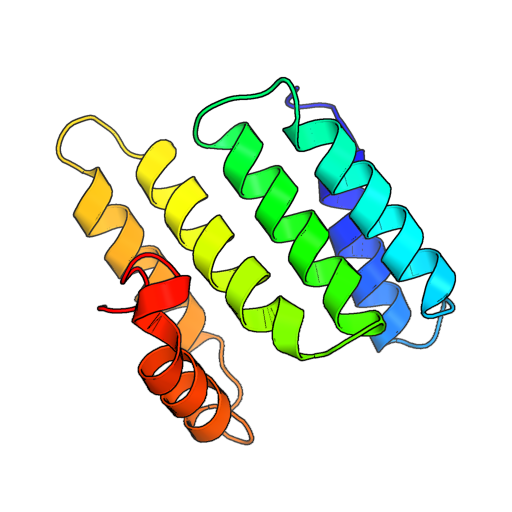 1.00 97.94 80 ALA A O 1
ATOM 583 N N . PRO A 1 81 ? -14.601 5.418 12.567 1.00 96.00 81 PRO A N 1
ATOM 584 C CA . PRO A 1 81 ? -15.152 5.826 13.855 1.00 96.00 81 PRO A CA 1
ATOM 585 C C . PRO A 1 81 ? -14.857 4.813 14.968 1.00 96.00 81 PRO A C 1
ATOM 587 O O . PRO A 1 81 ? -14.553 3.642 14.714 1.00 96.00 81 PRO A O 1
ATOM 590 N N . GLU A 1 82 ? -14.994 5.256 16.218 1.00 92.62 82 GLU A N 1
ATOM 591 C CA . GLU A 1 82 ? -14.809 4.389 17.382 1.00 92.62 82 GLU A CA 1
ATOM 592 C C . GLU A 1 82 ? -15.740 3.164 17.312 1.00 92.62 82 GLU A C 1
ATOM 594 O O . GLU A 1 82 ? -16.896 3.267 16.904 1.00 92.62 82 GLU A O 1
ATOM 599 N N . GLY A 1 83 ? -15.209 1.978 17.626 1.00 94.56 83 GLY A N 1
ATOM 600 C CA . GLY A 1 83 ? -15.913 0.698 17.458 1.00 94.56 83 GLY A CA 1
ATOM 601 C C . GLY A 1 83 ? -16.002 0.155 16.018 1.00 94.56 83 GLY A C 1
ATOM 602 O O . GLY A 1 83 ? -16.300 -1.022 15.836 1.00 94.56 83 GLY A O 1
ATOM 603 N N . GLY A 1 84 ? -15.690 0.949 14.986 1.00 97.19 84 GLY A N 1
ATOM 604 C CA . GLY A 1 84 ? -15.788 0.542 13.574 1.00 97.19 84 GLY A CA 1
ATOM 605 C C . GLY A 1 84 ? -14.503 -0.024 12.957 1.00 97.19 84 GLY A C 1
ATOM 606 O O . GLY A 1 84 ? -14.509 -0.450 11.801 1.00 97.19 84 GLY A O 1
ATOM 607 N N . ARG A 1 85 ? -13.389 -0.023 13.699 1.00 97.19 85 ARG A N 1
ATOM 608 C CA . ARG A 1 85 ? -12.047 -0.289 13.152 1.00 97.19 85 ARG A CA 1
ATOM 609 C C . ARG A 1 85 ? -11.931 -1.669 12.507 1.00 97.19 85 ARG A C 1
ATOM 611 O O . ARG A 1 85 ? -11.479 -1.762 11.372 1.00 97.19 85 ARG A O 1
ATOM 618 N N . GLU A 1 86 ? -12.355 -2.734 13.188 1.00 97.19 86 GLU A N 1
ATOM 619 C CA . GLU A 1 86 ? -12.250 -4.095 12.640 1.00 97.19 86 GLU A CA 1
ATOM 620 C C . GLU A 1 86 ? -13.084 -4.285 11.371 1.00 97.19 86 GLU A C 1
ATOM 622 O O . GLU A 1 86 ? -12.614 -4.885 10.405 1.00 97.19 86 GLU A O 1
ATOM 627 N N . ILE A 1 87 ? -14.304 -3.739 11.358 1.00 98.06 87 ILE A N 1
ATOM 628 C CA . ILE A 1 87 ? -15.210 -3.815 10.208 1.00 98.06 87 ILE A CA 1
ATOM 629 C C . ILE A 1 87 ? -14.590 -3.094 9.010 1.00 98.06 87 ILE A C 1
ATOM 631 O O . ILE A 1 87 ? -14.526 -3.673 7.929 1.00 98.06 87 ILE A O 1
ATOM 635 N N . ALA A 1 88 ? -14.074 -1.876 9.207 1.00 98.44 88 ALA A N 1
ATOM 636 C CA . ALA A 1 88 ? -13.400 -1.122 8.153 1.00 98.44 88 ALA A CA 1
ATOM 637 C C . ALA A 1 88 ? -12.188 -1.879 7.592 1.00 98.44 88 ALA A C 1
ATOM 639 O O . ALA A 1 88 ? -12.004 -1.939 6.380 1.00 98.44 88 ALA A O 1
ATOM 640 N N . GLY A 1 89 ? -11.399 -2.519 8.461 1.00 98.44 89 GLY A N 1
ATOM 641 C CA . GLY A 1 89 ? -10.270 -3.337 8.028 1.00 98.44 89 GLY A CA 1
ATOM 642 C C . GLY A 1 89 ? -10.687 -4.543 7.184 1.00 98.44 89 GLY A C 1
ATOM 643 O O . GLY A 1 89 ? -10.095 -4.780 6.138 1.00 98.44 89 GLY A O 1
ATOM 644 N N . ARG A 1 90 ? -11.721 -5.279 7.608 1.00 98.38 90 ARG A N 1
ATOM 645 C CA . ARG A 1 90 ? -12.252 -6.427 6.855 1.00 98.38 90 ARG A CA 1
ATOM 646 C C . ARG A 1 90 ? -12.881 -6.015 5.519 1.00 98.38 90 ARG A C 1
ATOM 648 O O . ARG A 1 90 ? -12.764 -6.747 4.543 1.00 98.38 90 ARG A O 1
ATOM 655 N N . LEU A 1 91 ? -13.538 -4.854 5.463 1.00 98.56 91 LEU A N 1
ATOM 656 C CA . LEU A 1 91 ? -14.092 -4.309 4.219 1.00 98.56 91 LEU A CA 1
ATOM 657 C C . LEU A 1 91 ? -12.992 -3.922 3.228 1.00 98.56 91 LEU A C 1
ATOM 659 O O . LEU A 1 91 ? -13.088 -4.295 2.065 1.00 98.56 91 LEU A O 1
ATOM 663 N N . GLU A 1 92 ? -11.942 -3.242 3.691 1.00 98.75 92 GLU A N 1
ATOM 664 C CA . GLU A 1 92 ? -10.779 -2.905 2.862 1.00 98.75 92 GLU A CA 1
ATOM 665 C C . GLU A 1 92 ? -10.071 -4.171 2.351 1.00 98.75 92 GLU A C 1
ATOM 667 O O . GLU A 1 92 ? -9.773 -4.277 1.167 1.00 98.75 92 GLU A O 1
ATOM 672 N N . CYS A 1 93 ? -9.877 -5.164 3.223 1.00 98.50 93 CYS A N 1
ATOM 673 C CA . CYS A 1 93 ? -9.293 -6.467 2.896 1.00 98.50 93 CYS A CA 1
ATOM 674 C C . CYS A 1 93 ? -10.067 -7.181 1.770 1.00 98.50 93 CYS A C 1
ATOM 676 O O . CYS A 1 93 ? -9.487 -7.522 0.739 1.00 98.50 93 CYS A O 1
ATOM 678 N N . ARG A 1 94 ? -11.398 -7.313 1.910 1.00 98.44 94 ARG A N 1
ATOM 679 C CA . ARG A 1 94 ? -12.255 -7.900 0.863 1.00 98.44 94 ARG A CA 1
ATOM 680 C C . ARG A 1 94 ? -12.227 -7.097 -0.429 1.00 98.44 94 ARG A C 1
ATOM 682 O O . ARG A 1 94 ? -12.095 -7.680 -1.497 1.00 98.44 94 ARG A O 1
ATOM 689 N N . TRP A 1 95 ? -12.303 -5.770 -0.337 1.00 98.56 95 TRP A N 1
ATOM 690 C CA . TRP A 1 95 ? -12.246 -4.917 -1.518 1.00 98.56 95 TRP A CA 1
ATOM 691 C C . TRP A 1 95 ? -10.935 -5.121 -2.288 1.00 98.56 95 TRP A C 1
ATOM 693 O O . TRP A 1 95 ? -10.970 -5.283 -3.505 1.00 98.56 95 TRP A O 1
ATOM 703 N N . GLN A 1 96 ? -9.793 -5.199 -1.597 1.00 98.25 96 GLN A N 1
ATOM 704 C CA . GLN A 1 96 ? -8.504 -5.497 -2.227 1.00 98.25 96 GLN A CA 1
ATOM 705 C C . GLN A 1 96 ? -8.502 -6.869 -2.910 1.00 98.25 96 GLN A C 1
ATOM 707 O O . GLN A 1 96 ? -8.028 -6.972 -4.041 1.00 98.25 96 GLN A O 1
ATOM 712 N N . HIS A 1 97 ? -9.064 -7.904 -2.274 1.00 97.88 97 HIS A N 1
ATOM 713 C CA . HIS A 1 97 ? -9.217 -9.228 -2.891 1.00 97.88 97 HIS A CA 1
ATOM 714 C C . HIS A 1 97 ? -10.090 -9.179 -4.146 1.00 97.88 97 HIS A C 1
ATOM 716 O O . HIS A 1 97 ? -9.753 -9.803 -5.149 1.00 97.88 97 HIS A O 1
ATOM 722 N N . ASP A 1 98 ? -11.176 -8.410 -4.139 1.00 97.88 98 ASP A N 1
ATOM 723 C CA . ASP A 1 98 ? -12.055 -8.245 -5.301 1.00 97.88 98 ASP A CA 1
ATOM 724 C C . ASP A 1 98 ? -11.353 -7.535 -6.470 1.00 97.88 98 ASP A C 1
ATOM 726 O O . ASP A 1 98 ? -11.682 -7.792 -7.626 1.00 97.88 98 ASP A O 1
ATOM 730 N N . GLN A 1 99 ? -10.349 -6.689 -6.199 1.00 97.56 99 GLN A N 1
ATOM 731 C CA . GLN A 1 99 ? -9.543 -6.031 -7.237 1.00 97.56 99 GLN A CA 1
ATOM 732 C C . GLN A 1 99 ? -8.461 -6.935 -7.859 1.00 97.56 99 GLN A C 1
ATOM 734 O O . GLN A 1 99 ? -7.831 -6.529 -8.840 1.00 97.56 99 GLN A O 1
ATOM 739 N N . LEU A 1 100 ? -8.204 -8.132 -7.314 1.00 97.06 100 LEU A N 1
ATOM 740 C CA . LEU A 1 100 ? -7.149 -9.008 -7.826 1.00 97.06 100 LEU A CA 1
ATOM 741 C C . LEU A 1 100 ? -7.519 -9.602 -9.196 1.00 97.06 100 LEU A C 1
ATOM 743 O O . LEU A 1 100 ? -8.567 -10.246 -9.317 1.00 97.06 100 LEU A O 1
ATOM 747 N N . PRO A 1 101 ? -6.644 -9.474 -10.213 1.00 96.62 101 PRO A N 1
ATOM 748 C CA . PRO A 1 101 ? -6.800 -10.200 -11.465 1.00 96.62 101 PRO A CA 1
ATOM 749 C C . PRO A 1 101 ? -6.740 -11.713 -11.234 1.00 96.62 101 PRO A C 1
ATOM 751 O O . PRO A 1 101 ? -5.845 -12.197 -10.537 1.00 96.62 101 PRO A O 1
ATOM 754 N N . ASP A 1 102 ? -7.625 -12.463 -11.892 1.00 97.06 102 ASP A N 1
ATOM 755 C CA . ASP A 1 102 ? -7.737 -13.922 -11.726 1.00 97.06 102 ASP A CA 1
ATOM 756 C C . ASP A 1 102 ? -6.405 -14.654 -11.926 1.00 97.06 102 ASP A C 1
ATOM 758 O O . ASP A 1 102 ? -6.087 -15.584 -11.192 1.00 97.06 102 ASP A O 1
ATOM 762 N N . ALA A 1 103 ? -5.578 -14.179 -12.862 1.00 97.38 103 ALA A N 1
ATOM 763 C CA . ALA A 1 103 ? -4.289 -14.783 -13.189 1.00 97.38 103 ALA A CA 1
ATOM 764 C C . ALA A 1 103 ? -3.274 -14.802 -12.029 1.00 97.38 103 ALA A C 1
ATOM 766 O O . ALA A 1 103 ? -2.350 -15.612 -12.056 1.00 97.38 103 ALA A O 1
ATOM 767 N N . ILE A 1 104 ? -3.407 -13.911 -11.040 1.00 95.25 104 ILE A N 1
ATOM 768 C CA . ILE A 1 104 ? -2.480 -13.812 -9.898 1.00 95.25 104 ILE A CA 1
ATOM 769 C C . ILE A 1 104 ? -3.176 -13.936 -8.541 1.00 95.25 104 ILE A C 1
ATOM 771 O O . ILE A 1 104 ? -2.497 -13.922 -7.518 1.00 95.25 104 ILE A O 1
ATOM 775 N N . ARG A 1 105 ? -4.510 -14.058 -8.519 1.00 96.94 105 ARG A N 1
ATOM 776 C CA . ARG A 1 105 ? -5.323 -14.053 -7.296 1.00 96.94 105 ARG A CA 1
ATOM 777 C C . ARG A 1 105 ? -4.828 -15.079 -6.278 1.00 96.94 105 ARG A C 1
ATOM 779 O O . ARG A 1 105 ? -4.472 -14.693 -5.173 1.00 96.94 105 ARG A O 1
ATOM 786 N N . GLU A 1 106 ? -4.731 -16.348 -6.667 1.00 97.12 106 GLU A N 1
ATOM 787 C CA . GLU A 1 106 ? -4.287 -17.425 -5.767 1.00 97.12 106 GLU A CA 1
ATOM 788 C C . GLU A 1 106 ? -2.870 -17.197 -5.226 1.00 97.12 106 GLU A C 1
ATOM 790 O O . GLU A 1 106 ? -2.619 -17.426 -4.049 1.00 97.12 106 GLU A O 1
ATOM 795 N N . LEU A 1 107 ? -1.955 -16.678 -6.054 1.00 96.31 107 LEU A N 1
ATOM 796 C CA . LEU A 1 107 ? -0.580 -16.391 -5.632 1.00 96.31 107 LEU A CA 1
ATOM 797 C C . LEU A 1 107 ? -0.534 -15.305 -4.554 1.00 96.31 107 LEU A C 1
ATOM 799 O O . LEU A 1 107 ? 0.206 -15.435 -3.585 1.00 96.31 107 LEU A O 1
ATOM 803 N N . VAL A 1 108 ? -1.329 -14.245 -4.715 1.00 96.50 108 VAL A N 1
ATOM 804 C CA . VAL A 1 108 ? -1.400 -13.157 -3.733 1.00 96.50 108 VAL A CA 1
ATOM 805 C C . VAL A 1 108 ? -2.064 -13.636 -2.443 1.00 96.50 108 VAL A C 1
ATOM 807 O O . VAL A 1 108 ? -1.565 -13.347 -1.359 1.00 96.50 108 VAL A O 1
ATOM 810 N N . LEU A 1 109 ? -3.165 -14.386 -2.537 1.00 97.25 109 LEU A N 1
ATOM 811 C CA . LEU A 1 109 ? -3.876 -14.887 -1.358 1.00 97.25 109 LEU A CA 1
ATOM 812 C C . LEU A 1 109 ? -3.036 -15.890 -0.560 1.00 97.25 109 LEU A C 1
ATOM 814 O O . LEU A 1 109 ? -3.014 -15.826 0.671 1.00 97.25 109 LEU A O 1
ATOM 818 N N . ASP A 1 110 ? -2.316 -16.787 -1.236 1.00 97.19 110 ASP A N 1
ATOM 819 C CA . ASP A 1 110 ? -1.429 -17.737 -0.566 1.00 97.19 110 ASP A CA 1
ATOM 820 C C . ASP A 1 110 ? -0.275 -17.020 0.145 1.00 97.19 110 ASP A C 1
ATOM 822 O O . ASP A 1 110 ? 0.055 -17.332 1.289 1.00 97.19 110 ASP A O 1
ATOM 826 N N . ASP A 1 111 ? 0.282 -15.988 -0.488 1.00 96.19 111 ASP A N 1
ATOM 827 C CA . ASP A 1 111 ? 1.352 -15.192 0.094 1.00 96.19 111 ASP A CA 1
ATOM 828 C C . ASP A 1 111 ? 0.899 -14.372 1.313 1.00 96.19 111 ASP A C 1
ATOM 830 O O . ASP A 1 111 ? 1.568 -14.367 2.353 1.00 96.19 111 ASP A O 1
ATOM 834 N N . GLN A 1 112 ? -0.283 -13.754 1.223 1.00 97.56 112 GLN A N 1
ATOM 835 C CA . GLN A 1 112 ? -0.928 -13.082 2.350 1.00 97.56 112 GLN A CA 1
ATOM 836 C C . GLN A 1 112 ? -1.170 -14.049 3.509 1.00 97.56 112 GLN A C 1
ATOM 838 O O . GLN A 1 112 ? -0.889 -13.697 4.652 1.00 97.56 112 GLN A O 1
ATOM 843 N N . ARG A 1 113 ? -1.631 -15.276 3.231 1.00 97.31 113 ARG A N 1
ATOM 844 C CA . ARG A 1 113 ? -1.856 -16.321 4.240 1.00 97.31 113 ARG A CA 1
ATOM 845 C C . ARG A 1 113 ? -0.553 -16.764 4.909 1.00 97.31 113 ARG A C 1
ATOM 847 O O . ARG A 1 113 ? -0.515 -16.890 6.131 1.00 97.31 113 ARG A O 1
ATOM 854 N N . LEU A 1 114 ? 0.507 -16.997 4.132 1.00 97.38 114 LEU A N 1
ATOM 855 C CA . LEU A 1 114 ? 1.802 -17.474 4.631 1.00 97.38 114 LEU A CA 1
ATOM 856 C C . LEU A 1 114 ? 2.538 -16.439 5.488 1.00 97.38 114 LEU A C 1
ATOM 858 O O . LEU A 1 114 ? 3.301 -16.823 6.371 1.00 97.38 114 LEU A O 1
ATOM 862 N N . ARG A 1 115 ? 2.334 -15.145 5.218 1.00 97.12 115 ARG A N 1
ATOM 863 C CA . ARG A 1 115 ? 3.075 -14.036 5.844 1.00 97.12 115 ARG A CA 1
ATOM 864 C C . ARG A 1 115 ? 2.178 -13.068 6.620 1.00 97.12 115 ARG A C 1
ATOM 866 O O . ARG A 1 115 ? 2.545 -11.913 6.853 1.00 97.12 115 ARG A O 1
ATOM 873 N N . ASN A 1 116 ? 0.983 -13.510 7.016 1.00 97.19 116 ASN A N 1
ATOM 874 C CA . ASN A 1 116 ? 0.020 -12.645 7.698 1.00 97.19 116 ASN A CA 1
ATOM 875 C C . ASN A 1 116 ? 0.516 -12.205 9.086 1.00 97.19 116 ASN A C 1
ATOM 877 O O . ASN A 1 116 ? 0.237 -11.093 9.531 1.00 97.19 116 ASN A O 1
ATOM 881 N N . ASP A 1 117 ? 1.289 -13.056 9.760 1.00 97.06 117 ASP A N 1
ATOM 882 C CA . ASP A 1 117 ? 1.866 -12.801 11.082 1.00 97.06 117 ASP A CA 1
ATOM 883 C C . ASP A 1 117 ? 2.774 -11.559 11.084 1.00 97.06 117 ASP A C 1
ATOM 885 O O . ASP A 1 117 ? 2.611 -10.666 11.921 1.00 97.06 117 ASP A O 1
ATOM 889 N N . ILE A 1 118 ? 3.652 -11.427 10.083 1.00 96.06 118 ILE A N 1
ATOM 890 C CA . ILE A 1 118 ? 4.513 -10.246 9.920 1.00 96.06 118 ILE A CA 1
ATOM 891 C C . ILE A 1 118 ? 3.735 -9.006 9.447 1.00 96.06 118 ILE A C 1
ATOM 893 O O . ILE A 1 118 ? 4.235 -7.883 9.545 1.00 96.06 118 ILE A O 1
ATOM 897 N N . CYS A 1 119 ? 2.501 -9.199 8.975 1.00 97.19 119 CYS A N 1
ATOM 898 C CA . CYS A 1 119 ? 1.567 -8.158 8.552 1.00 97.19 119 CYS A CA 1
ATOM 899 C C . CYS A 1 119 ? 0.457 -7.892 9.584 1.00 97.19 119 CYS A C 1
ATOM 901 O O . CYS A 1 119 ? -0.570 -7.309 9.247 1.00 97.19 119 CYS A O 1
ATOM 903 N N . TRP A 1 120 ? 0.663 -8.244 10.858 1.00 97.31 120 TRP A N 1
ATOM 904 C CA . TRP A 1 120 ? -0.273 -7.961 11.959 1.00 97.31 120 TRP A CA 1
ATOM 905 C C . TRP A 1 120 ? -1.655 -8.617 11.812 1.00 97.31 120 TRP A C 1
ATOM 907 O O . TRP A 1 120 ? -2.648 -8.057 12.287 1.00 97.31 120 TRP A O 1
ATOM 917 N N . SER A 1 121 ? -1.730 -9.765 11.137 1.00 97.19 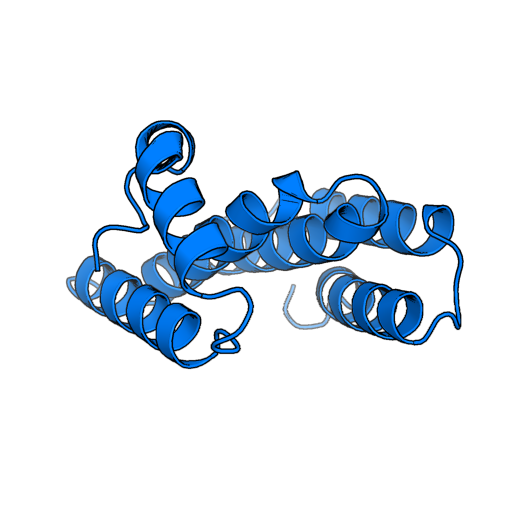121 SER A N 1
ATOM 918 C CA . SER A 1 121 ? -2.970 -10.516 10.902 1.00 97.19 121 SER A CA 1
ATOM 919 C C . SER A 1 121 ? -4.076 -9.674 10.250 1.00 97.19 121 SER A C 1
ATOM 921 O O . SER A 1 121 ? -5.263 -9.815 10.545 1.00 97.19 121 SER A O 1
ATOM 923 N N . VAL A 1 122 ? -3.706 -8.707 9.404 1.00 97.69 122 VAL A N 1
ATOM 924 C CA . VAL A 1 122 ? -4.685 -7.796 8.789 1.00 97.69 122 VAL A CA 1
ATOM 925 C C . VAL A 1 122 ? -5.412 -8.411 7.598 1.00 97.69 122 VAL A C 1
ATOM 927 O O . VAL A 1 122 ? -6.457 -7.878 7.232 1.00 97.69 122 VAL A O 1
ATOM 930 N N . PHE A 1 123 ? -4.895 -9.510 7.039 1.00 98.12 123 PHE A N 1
ATOM 931 C CA . PHE A 1 123 ? -5.486 -10.202 5.892 1.00 98.12 123 PHE A CA 1
ATOM 932 C C . PHE A 1 123 ? -6.590 -11.206 6.265 1.00 98.12 123 PHE A C 1
ATOM 934 O O . PHE A 1 123 ? -7.136 -11.860 5.382 1.00 98.12 123 PHE A O 1
ATOM 941 N N . ASP A 1 124 ? -6.955 -11.308 7.549 1.00 92.75 124 ASP A N 1
ATOM 942 C CA . ASP A 1 124 ? -8.099 -12.110 8.000 1.00 92.75 124 ASP A CA 1
ATOM 943 C C . ASP A 1 124 ? -9.406 -11.349 7.712 1.00 92.75 124 ASP A C 1
ATOM 945 O O . ASP A 1 124 ? -9.988 -10.692 8.591 1.00 92.75 124 ASP A O 1
ATOM 949 N N . CYS A 1 125 ? -9.812 -11.369 6.437 1.00 89.38 125 CYS A N 1
ATOM 950 C CA . CYS A 1 125 ? -11.119 -10.892 6.011 1.00 89.38 125 CYS A CA 1
ATOM 951 C C . CYS A 1 125 ? -12.236 -11.884 6.414 1.00 89.38 125 CYS A C 1
ATOM 953 O O . CYS A 1 125 ? -13.359 -11.365 6.618 1.00 89.38 125 CYS A O 1
#

Secondary structure (DSSP, 8-state):
-TT--HHHHHHHHHHHHHTTSS-HHHHHHHHHHHHHHHTT--HHHHHHHHHHHHHHHTTT-TTHHHHHHHHHHHHHHHHSPTT-HHHHHHHHHHHHHHTS-HHHHHHHHHHHHHTTGGGTTTT--